Protein AF-A0A933V684-F1 (afdb_monomer)

Foldseek 3Di:
DVCQAPDDDPPDHHPVNVVVVLVCQQPPCPHPVVVVVVVVVVVVVVVVVVVVVVVVVVVVVVVVVVVVVVVVVVVVVVVVVVVVVVVVVVVVVVVD

Structure (mmCIF, N/CA/C/O backbone):
data_AF-A0A933V684-F1
#
_entry.id   AF-A0A933V684-F1
#
loop_
_atom_site.group_PDB
_atom_site.id
_atom_site.type_symbol
_atom_site.label_atom_id
_atom_site.label_alt_id
_atom_site.label_comp_id
_atom_site.label_asym_id
_atom_site.label_entity_id
_atom_site.label_seq_id
_atom_site.pdbx_PDB_ins_code
_atom_site.Cartn_x
_atom_site.Cartn_y
_atom_site.Cartn_z
_atom_site.occupancy
_atom_site.B_iso_or_equiv
_atom_site.auth_seq_id
_atom_site.auth_comp_id
_atom_site.auth_asym_id
_atom_site.auth_atom_id
_atom_site.pdbx_PDB_model_num
ATOM 1 N N . MET A 1 1 ? 41.426 15.524 -44.900 1.00 56.00 1 MET A N 1
ATOM 2 C CA . MET A 1 1 ? 40.676 16.015 -43.719 1.00 56.00 1 MET A CA 1
ATOM 3 C C . MET A 1 1 ? 39.208 15.583 -43.712 1.00 56.00 1 MET A C 1
ATOM 5 O O . MET A 1 1 ? 38.765 15.135 -42.666 1.00 56.00 1 MET A O 1
ATOM 9 N N . ALA A 1 2 ? 38.469 15.625 -44.832 1.00 60.09 2 ALA A N 1
ATOM 10 C CA . ALA A 1 2 ? 37.070 15.153 -44.885 1.00 60.09 2 ALA A CA 1
ATOM 11 C C . ALA A 1 2 ? 36.891 13.676 -44.464 1.00 60.09 2 ALA A C 1
ATOM 13 O O . ALA A 1 2 ? 35.955 13.329 -43.753 1.00 60.09 2 ALA A O 1
ATOM 14 N N . THR A 1 3 ? 37.859 12.820 -44.798 1.00 60.56 3 THR A N 1
ATOM 15 C CA . THR A 1 3 ? 37.856 11.389 -44.463 1.00 60.56 3 THR A CA 1
ATOM 16 C C . THR A 1 3 ? 37.892 11.091 -42.961 1.00 60.56 3 THR A C 1
ATOM 18 O O . THR A 1 3 ? 37.392 10.0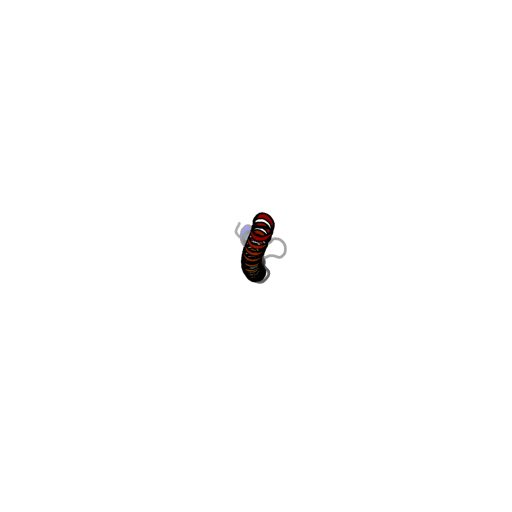54 -42.547 1.00 60.56 3 THR A O 1
ATOM 21 N N . PHE A 1 4 ? 38.419 11.984 -42.116 1.00 68.31 4 PHE A N 1
ATOM 22 C CA . PHE A 1 4 ? 38.444 11.772 -40.661 1.00 68.31 4 PHE A CA 1
ATOM 23 C C . PHE A 1 4 ? 37.048 11.909 -40.030 1.00 68.31 4 PHE A C 1
ATOM 25 O O . PHE A 1 4 ? 36.710 11.207 -39.076 1.00 68.31 4 PHE A O 1
ATOM 32 N N . PHE A 1 5 ? 36.219 12.794 -40.589 1.00 71.75 5 PHE A N 1
ATOM 33 C CA . PHE A 1 5 ? 34.889 13.076 -40.062 1.00 71.75 5 PHE A CA 1
ATOM 34 C C . PHE A 1 5 ? 33.809 12.185 -40.685 1.00 71.75 5 PHE A C 1
ATOM 36 O O . PHE A 1 5 ? 32.931 11.748 -39.945 1.00 71.75 5 PHE A O 1
ATOM 43 N N . SER A 1 6 ? 33.888 11.860 -41.984 1.00 70.56 6 SER A N 1
ATOM 44 C CA . SER A 1 6 ? 32.777 11.232 -42.724 1.00 70.56 6 SER A CA 1
ATOM 45 C C . SER A 1 6 ? 33.069 9.888 -43.410 1.00 70.56 6 SER A C 1
ATOM 47 O O . SER A 1 6 ? 32.210 9.416 -44.148 1.00 70.56 6 SER A O 1
ATOM 49 N N . SER A 1 7 ? 34.242 9.263 -43.235 1.00 59.69 7 SER A N 1
ATOM 50 C CA . SER A 1 7 ? 34.523 8.004 -43.953 1.00 59.69 7 SER A CA 1
ATOM 51 C C . SER A 1 7 ? 33.704 6.808 -43.437 1.00 59.69 7 SER A C 1
ATOM 53 O O . SER A 1 7 ? 33.641 6.546 -42.232 1.00 59.69 7 SER A O 1
ATOM 55 N N . ASP A 1 8 ? 33.110 6.089 -44.397 1.00 62.44 8 ASP A N 1
ATOM 56 C CA . ASP A 1 8 ? 32.374 4.823 -44.276 1.00 62.44 8 ASP A CA 1
ATOM 57 C C . ASP A 1 8 ? 33.114 3.726 -45.068 1.00 62.44 8 ASP A C 1
ATOM 59 O O . ASP A 1 8 ? 32.616 3.161 -46.036 1.00 62.44 8 ASP A O 1
ATOM 63 N N . THR A 1 9 ? 34.389 3.491 -44.744 1.00 54.22 9 THR A N 1
ATOM 64 C CA . THR A 1 9 ? 35.131 2.329 -45.253 1.00 54.22 9 THR A CA 1
ATOM 65 C C . THR A 1 9 ? 35.436 1.396 -44.091 1.00 54.22 9 THR A C 1
ATOM 67 O O . THR A 1 9 ? 35.779 1.835 -42.993 1.00 54.22 9 THR A O 1
ATOM 70 N N . THR A 1 10 ? 35.311 0.090 -44.332 1.00 57.03 10 THR A N 1
ATOM 71 C CA . THR A 1 10 ? 35.338 -1.009 -43.347 1.00 57.03 10 THR A CA 1
ATOM 72 C C . THR A 1 10 ? 36.554 -1.006 -42.398 1.00 57.03 10 THR A C 1
ATOM 74 O O . THR A 1 10 ? 36.518 -1.668 -41.366 1.00 57.03 10 THR A O 1
ATOM 77 N N . ALA A 1 11 ? 37.610 -0.240 -42.701 1.00 59.56 11 ALA A N 1
ATOM 78 C CA . ALA A 1 11 ? 38.825 -0.123 -41.894 1.00 59.56 11 ALA A CA 1
ATOM 79 C C . ALA A 1 11 ? 38.821 1.034 -40.865 1.00 59.56 11 ALA A C 1
ATOM 81 O O . ALA A 1 11 ? 39.457 0.894 -39.822 1.00 59.56 11 ALA A O 1
ATOM 82 N N . THR A 1 12 ? 38.096 2.146 -41.088 1.00 61.97 12 THR A N 1
ATOM 83 C CA . THR A 1 12 ? 38.094 3.295 -40.154 1.00 61.97 12 THR A CA 1
ATOM 84 C C . THR A 1 12 ? 36.771 4.066 -40.210 1.00 61.97 12 THR A C 1
ATOM 86 O O . THR A 1 12 ? 36.581 4.907 -41.079 1.00 61.97 12 THR A O 1
ATOM 89 N N . LYS A 1 13 ? 35.860 3.846 -39.249 1.00 71.94 13 LYS A N 1
ATOM 90 C CA . LYS A 1 13 ? 34.655 4.688 -39.102 1.00 71.94 13 LYS A CA 1
ATOM 91 C C . LYS A 1 13 ? 35.043 6.087 -38.618 1.00 71.94 13 LYS A C 1
ATOM 93 O O . LYS A 1 13 ? 35.595 6.198 -37.513 1.00 71.94 13 LYS A O 1
ATOM 98 N N . GLY A 1 14 ? 34.733 7.117 -39.411 1.00 78.69 14 GLY A N 1
ATOM 99 C CA . GLY A 1 14 ? 34.923 8.525 -39.046 1.00 78.69 14 GLY A CA 1
ATOM 100 C C . GLY A 1 14 ? 34.168 8.926 -37.769 1.00 78.69 14 GLY A C 1
ATOM 101 O O . GLY A 1 14 ? 33.224 8.252 -37.347 1.00 78.69 14 GLY A O 1
ATOM 102 N N . VAL A 1 15 ? 34.580 10.022 -37.122 1.00 81.94 15 VAL A N 1
ATOM 103 C CA . VAL A 1 15 ? 34.032 10.441 -35.811 1.00 81.94 15 VAL A CA 1
ATOM 104 C C . VAL A 1 15 ? 32.517 10.692 -35.861 1.00 81.94 15 VAL A C 1
ATOM 106 O O . VAL A 1 15 ? 31.808 10.288 -34.938 1.00 81.94 15 VAL A O 1
ATOM 109 N N . ALA A 1 16 ? 31.997 11.270 -36.950 1.00 81.81 16 ALA A N 1
ATOM 110 C CA . ALA A 1 16 ? 30.564 11.544 -37.082 1.00 81.81 16 ALA A CA 1
ATOM 111 C C . ALA A 1 16 ? 29.727 10.255 -37.172 1.00 81.81 16 ALA A C 1
ATOM 113 O O . ALA A 1 16 ? 28.664 10.167 -36.562 1.00 81.81 16 ALA A O 1
ATOM 114 N N . VAL A 1 17 ? 30.238 9.222 -37.853 1.00 83.62 17 VAL A N 1
ATOM 115 C CA . VAL A 1 17 ? 29.576 7.910 -37.976 1.00 83.62 17 VAL A CA 1
ATOM 116 C C . VAL A 1 17 ? 29.490 7.212 -36.616 1.00 83.62 17 VAL A C 1
ATOM 118 O O . VAL A 1 17 ? 28.469 6.616 -36.274 1.00 83.62 17 VAL A O 1
ATOM 121 N N . ARG A 1 18 ? 30.545 7.315 -35.796 1.00 82.88 18 ARG A N 1
ATOM 122 C CA . ARG A 1 18 ? 30.538 6.770 -34.427 1.00 82.88 18 ARG A CA 1
ATOM 123 C C . ARG A 1 18 ? 29.531 7.496 -33.538 1.00 82.88 18 ARG A C 1
ATOM 125 O O . ARG A 1 18 ? 28.812 6.839 -32.793 1.00 82.88 18 ARG A O 1
ATOM 132 N N . MET A 1 19 ? 29.455 8.825 -33.639 1.00 83.69 19 MET A N 1
ATOM 133 C CA . MET A 1 19 ? 28.463 9.614 -32.904 1.00 83.69 19 MET A CA 1
ATOM 134 C C . MET A 1 19 ? 27.031 9.266 -33.321 1.00 83.69 19 MET A C 1
ATOM 136 O O . MET A 1 19 ? 26.206 9.056 -32.437 1.00 83.69 19 MET A O 1
ATOM 140 N N . SER A 1 20 ? 26.743 9.134 -34.624 1.00 84.38 20 SER A N 1
ATOM 141 C CA . SER A 1 20 ? 25.411 8.703 -35.081 1.00 84.38 20 SER A CA 1
ATOM 142 C C . SER A 1 20 ? 25.076 7.318 -34.534 1.00 84.38 20 SER A C 1
ATOM 144 O O . SER A 1 20 ? 24.027 7.157 -33.935 1.00 84.38 20 SER A O 1
ATOM 146 N N . THR A 1 21 ? 26.006 6.360 -34.603 1.00 85.94 21 THR A N 1
ATOM 147 C CA . THR A 1 21 ? 25.772 4.993 -34.104 1.00 85.94 21 THR A CA 1
ATOM 148 C C . THR A 1 21 ? 25.416 4.979 -32.612 1.00 85.94 21 THR A C 1
ATOM 150 O O . THR A 1 21 ? 24.532 4.236 -32.185 1.00 85.94 21 THR A O 1
ATOM 153 N N . VAL A 1 22 ? 26.088 5.802 -31.798 1.00 86.12 22 VAL A N 1
ATOM 154 C CA . VAL A 1 22 ? 25.773 5.924 -30.366 1.00 86.12 22 VAL A CA 1
ATOM 155 C C . VAL A 1 22 ? 24.392 6.546 -30.170 1.00 86.12 22 VAL A C 1
ATOM 157 O O . VAL A 1 22 ? 23.593 5.991 -29.419 1.00 86.12 22 VAL A O 1
ATOM 160 N N . LEU A 1 23 ? 24.088 7.646 -30.861 1.00 86.25 23 LEU A N 1
ATOM 161 C CA . LEU A 1 23 ? 22.779 8.300 -30.783 1.00 86.25 23 LEU A CA 1
ATOM 162 C C . LEU A 1 23 ? 21.650 7.359 -31.226 1.00 86.25 23 LEU A C 1
ATOM 164 O O . LEU A 1 23 ? 20.660 7.230 -30.510 1.00 86.25 23 LEU A O 1
ATOM 168 N N . ASP A 1 24 ? 21.845 6.625 -32.318 1.00 87.44 24 ASP A N 1
ATOM 169 C CA . ASP A 1 24 ? 20.912 5.620 -32.826 1.00 87.44 24 ASP A CA 1
ATOM 170 C C . ASP A 1 24 ? 20.703 4.500 -31.799 1.00 87.44 24 ASP A C 1
ATOM 172 O O . ASP A 1 24 ? 19.572 4.104 -31.538 1.00 87.44 24 ASP A O 1
ATOM 176 N N . SER A 1 25 ? 21.766 4.038 -31.128 1.00 86.25 25 SER A N 1
ATOM 177 C CA . SER A 1 25 ? 21.650 3.026 -30.066 1.00 86.25 25 SER A CA 1
ATOM 178 C C . SER A 1 25 ? 20.919 3.534 -28.816 1.00 86.25 25 SER A C 1
ATOM 180 O O . SER A 1 25 ? 20.233 2.766 -28.143 1.00 86.25 25 SER A O 1
ATOM 182 N N . MET A 1 26 ? 21.038 4.826 -28.496 1.00 87.25 26 MET A N 1
ATOM 183 C CA . MET A 1 26 ? 20.357 5.441 -27.353 1.00 87.25 26 MET A CA 1
ATOM 184 C C . MET A 1 26 ? 18.873 5.694 -27.640 1.00 87.25 26 MET A C 1
ATOM 186 O O . MET A 1 26 ? 18.057 5.557 -26.724 1.00 87.25 26 MET A O 1
ATOM 190 N N . LEU A 1 27 ? 18.552 6.049 -28.888 1.00 87.75 27 LEU A N 1
ATOM 191 C CA . LEU A 1 27 ? 17.204 6.326 -29.396 1.00 87.75 27 LEU A CA 1
ATOM 192 C C . LEU A 1 27 ? 16.471 5.073 -29.891 1.00 87.75 27 LEU A C 1
ATOM 194 O O . LEU A 1 27 ? 15.263 5.127 -30.120 1.00 87.75 27 LEU A O 1
ATOM 198 N N . 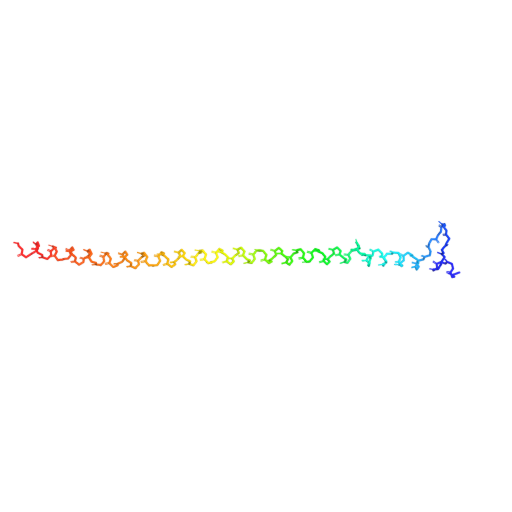ALA A 1 28 ? 17.179 3.953 -30.050 1.00 88.56 28 ALA A N 1
ATOM 199 C CA . ALA A 1 28 ? 16.585 2.678 -30.413 1.00 88.56 28 ALA A CA 1
ATOM 200 C C . ALA A 1 28 ? 15.455 2.297 -29.446 1.00 88.56 28 ALA A C 1
ATOM 202 O O . ALA A 1 28 ? 15.469 2.643 -28.264 1.00 88.56 28 ALA A O 1
ATOM 203 N N . THR A 1 29 ? 14.506 1.495 -29.928 1.00 78.12 29 THR A N 1
ATOM 204 C CA . THR A 1 29 ? 13.361 1.011 -29.138 1.00 78.12 29 THR A CA 1
ATOM 205 C C . THR A 1 29 ? 13.778 0.259 -27.869 1.00 78.12 29 THR A C 1
ATOM 207 O O . THR A 1 29 ? 13.059 0.293 -26.883 1.00 78.12 29 THR A O 1
ATOM 210 N N . ASN A 1 30 ? 14.963 -0.361 -27.867 1.00 80.88 30 ASN A N 1
ATOM 211 C CA . ASN A 1 30 ? 15.567 -1.017 -26.698 1.00 80.88 30 ASN A CA 1
ATOM 212 C C . ASN A 1 30 ? 16.783 -0.248 -26.151 1.00 80.88 30 ASN A C 1
ATOM 214 O O . ASN A 1 30 ? 17.604 -0.797 -25.416 1.00 80.88 30 ASN A O 1
ATOM 218 N N . GLY A 1 31 ? 16.939 1.007 -26.562 1.00 87.69 31 GLY A N 1
ATOM 219 C CA . GLY A 1 31 ? 18.031 1.877 -26.167 1.00 87.69 31 GLY A CA 1
ATOM 220 C C . GLY A 1 31 ? 17.912 2.351 -24.723 1.00 87.69 31 GLY A C 1
ATOM 221 O O . GLY A 1 3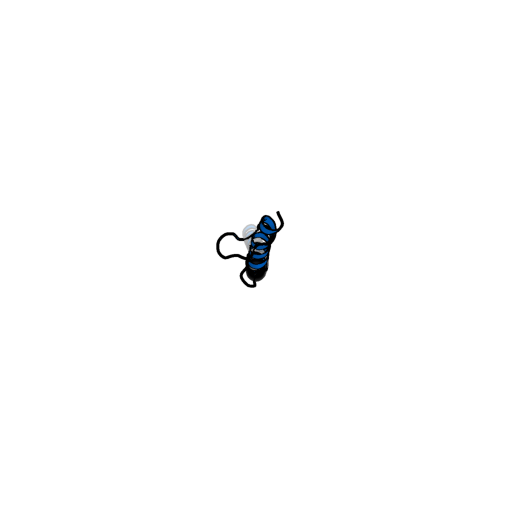1 ? 16.931 2.104 -24.014 1.00 87.69 31 GLY A O 1
ATOM 222 N N . LEU A 1 32 ? 18.928 3.091 -24.280 1.00 89.44 32 LEU A N 1
ATOM 223 C CA . LEU A 1 32 ? 19.011 3.601 -22.910 1.00 89.44 32 LEU A CA 1
ATOM 224 C C . LEU A 1 32 ? 17.780 4.432 -22.511 1.00 89.44 32 LEU A C 1
ATOM 226 O O . LEU A 1 32 ? 17.328 4.350 -21.368 1.00 89.44 32 LEU A O 1
ATOM 230 N N . LEU A 1 33 ? 17.238 5.234 -23.432 1.00 89.12 33 LEU A N 1
ATOM 231 C CA . LEU A 1 33 ? 16.102 6.106 -23.137 1.00 89.12 33 LEU A CA 1
ATOM 232 C C . LEU A 1 33 ? 14.800 5.317 -22.943 1.00 89.12 33 LEU A C 1
ATOM 234 O O . LEU A 1 33 ? 14.044 5.598 -22.007 1.00 89.12 33 LEU A O 1
ATOM 238 N N . ALA A 1 34 ? 14.571 4.300 -23.773 1.00 91.19 34 ALA A N 1
ATOM 239 C CA . ALA A 1 34 ? 13.435 3.396 -23.628 1.00 91.19 34 ALA A CA 1
ATOM 240 C C . ALA A 1 34 ? 13.520 2.618 -22.308 1.00 91.19 34 ALA A C 1
ATOM 242 O O . ALA A 1 34 ? 12.576 2.632 -21.523 1.00 91.19 34 ALA A O 1
ATOM 243 N N . SER A 1 35 ? 14.695 2.065 -21.984 1.00 91.56 35 SER A N 1
ATOM 244 C CA . SER A 1 35 ? 14.920 1.345 -20.722 1.00 91.56 35 SER A CA 1
ATOM 245 C C . SER A 1 35 ? 14.658 2.215 -19.484 1.00 91.56 35 SER A C 1
ATOM 247 O O . SER A 1 35 ? 14.027 1.767 -18.523 1.00 91.56 35 SER A O 1
ATOM 249 N N . ARG A 1 36 ? 15.087 3.485 -19.510 1.00 92.25 36 ARG A N 1
ATOM 250 C CA . ARG A 1 36 ? 14.793 4.446 -18.433 1.00 92.25 36 ARG A CA 1
ATOM 251 C C . ARG A 1 36 ? 13.300 4.739 -18.324 1.00 92.25 36 ARG A C 1
ATOM 253 O O . ARG A 1 36 ? 12.774 4.744 -17.214 1.00 92.25 36 ARG A O 1
ATOM 260 N N . THR A 1 37 ? 12.627 4.950 -19.452 1.00 92.88 37 THR A N 1
ATOM 261 C CA . THR A 1 37 ? 11.173 5.173 -19.499 1.00 92.88 37 THR A CA 1
ATOM 262 C C . THR A 1 37 ? 10.412 3.978 -18.925 1.00 92.88 37 THR A C 1
ATOM 264 O O . THR A 1 37 ? 9.553 4.149 -18.062 1.00 92.88 37 THR A O 1
ATOM 267 N N . ASP A 1 38 ? 10.785 2.759 -19.311 1.00 95.06 38 ASP A N 1
ATOM 268 C CA . ASP A 1 38 ? 10.188 1.527 -18.791 1.00 95.06 38 ASP A CA 1
ATOM 269 C C . ASP A 1 38 ? 10.431 1.353 -17.290 1.00 95.06 38 ASP A C 1
ATOM 271 O O . ASP A 1 38 ? 9.515 0.990 -16.549 1.00 95.06 38 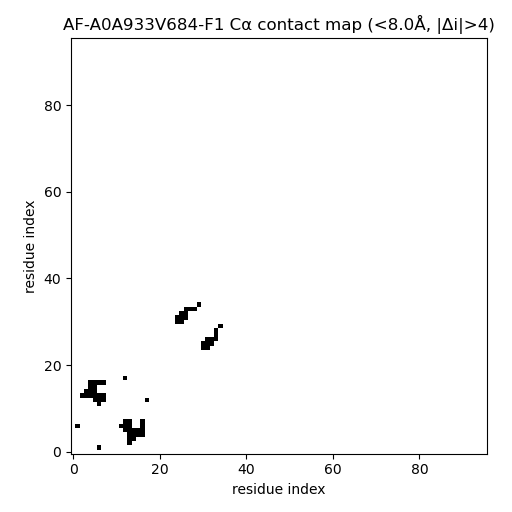ASP A O 1
ATOM 275 N N . GLY A 1 39 ? 11.646 1.641 -16.817 1.00 95.06 39 GLY A N 1
ATOM 276 C CA . GLY A 1 39 ? 11.984 1.615 -15.394 1.00 95.06 39 GLY A CA 1
ATOM 277 C C . GLY A 1 39 ? 11.154 2.606 -14.572 1.00 95.06 39 GLY A C 1
ATOM 278 O O . GLY A 1 39 ? 10.643 2.253 -13.504 1.00 95.06 39 GLY A O 1
ATOM 279 N N . ILE A 1 40 ? 10.954 3.822 -15.087 1.00 96.31 40 ILE A N 1
ATOM 280 C CA . ILE A 1 40 ? 10.088 4.831 -14.463 1.00 96.31 40 ILE A CA 1
ATOM 281 C C . ILE A 1 40 ? 8.630 4.355 -14.458 1.00 96.31 40 ILE A C 1
ATOM 283 O O . ILE A 1 40 ? 7.993 4.387 -13.407 1.00 96.31 40 ILE A O 1
ATOM 287 N N . ASN A 1 41 ? 8.114 3.837 -15.575 1.00 96.38 41 ASN A N 1
ATOM 288 C CA . ASN A 1 41 ? 6.746 3.315 -15.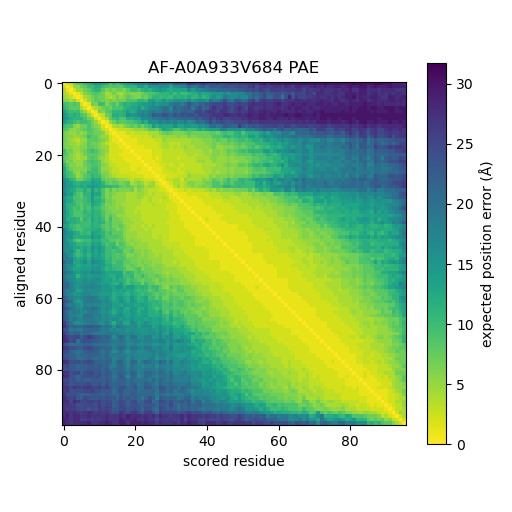657 1.00 96.38 41 ASN A CA 1
ATOM 289 C C . ASN A 1 41 ? 6.503 2.148 -14.686 1.00 96.38 41 ASN A C 1
ATOM 291 O O . ASN A 1 41 ? 5.457 2.087 -14.034 1.00 96.38 41 ASN A O 1
ATOM 295 N N . ARG A 1 42 ? 7.479 1.243 -14.534 1.00 97.62 42 ARG A N 1
ATOM 296 C CA . ARG A 1 42 ? 7.437 0.175 -13.520 1.00 97.62 42 ARG A CA 1
ATOM 297 C C . ARG A 1 42 ? 7.399 0.752 -12.110 1.00 97.62 42 ARG A C 1
ATOM 299 O O . ARG A 1 42 ? 6.539 0.361 -11.329 1.00 97.62 42 ARG A O 1
ATOM 306 N N . SER A 1 43 ? 8.256 1.729 -11.824 1.00 96.94 43 SER A N 1
ATOM 307 C CA . SER A 1 43 ? 8.294 2.393 -10.515 1.00 96.94 43 SER A CA 1
ATOM 308 C C . SER A 1 43 ? 6.962 3.077 -10.190 1.00 96.94 43 SER A C 1
ATOM 310 O O . SER A 1 43 ? 6.448 2.924 -9.085 1.00 96.94 43 SER A O 1
ATOM 312 N N . ILE A 1 44 ? 6.350 3.766 -11.160 1.00 97.00 44 ILE A N 1
ATOM 313 C CA . ILE A 1 44 ? 5.017 4.375 -11.016 1.00 97.00 44 ILE A CA 1
ATOM 314 C C . ILE A 1 44 ? 3.970 3.304 -10.690 1.00 97.00 44 ILE A C 1
ATOM 316 O O . ILE A 1 44 ? 3.175 3.480 -9.765 1.00 97.00 44 ILE A O 1
ATOM 320 N N . LYS A 1 45 ? 3.981 2.179 -11.413 1.00 97.81 45 LYS A N 1
ATOM 321 C CA . LYS A 1 45 ? 3.048 1.068 -11.182 1.00 97.81 45 LYS A CA 1
ATOM 322 C C . LYS A 1 45 ? 3.221 0.451 -9.793 1.00 97.81 45 LYS A C 1
ATOM 324 O O . LYS A 1 45 ? 2.227 0.165 -9.127 1.00 97.81 45 LYS A O 1
ATOM 329 N N . ASP A 1 46 ? 4.457 0.265 -9.348 1.00 97.88 46 ASP A N 1
ATOM 330 C CA . ASP A 1 46 ? 4.752 -0.309 -8.035 1.00 97.88 46 ASP A CA 1
ATOM 331 C C . ASP A 1 46 ? 4.355 0.639 -6.900 1.00 97.88 46 ASP A C 1
ATOM 333 O O . ASP A 1 46 ? 3.729 0.202 -5.933 1.00 97.88 46 ASP A O 1
ATOM 337 N N . VAL A 1 47 ? 4.605 1.944 -7.046 1.00 97.62 47 VAL A N 1
ATOM 338 C CA . VAL A 1 47 ? 4.098 2.963 -6.112 1.00 97.62 47 VAL A CA 1
ATOM 339 C C . VAL A 1 47 ? 2.567 2.965 -6.087 1.00 97.62 47 VAL A C 1
ATOM 341 O O . VAL A 1 47 ? 1.979 3.041 -5.008 1.00 97.62 47 VAL A O 1
ATOM 344 N N . GLY A 1 48 ? 1.905 2.821 -7.239 1.00 97.50 48 GLY A N 1
ATOM 345 C CA . GLY A 1 48 ? 0.448 2.673 -7.321 1.00 97.50 48 GLY A CA 1
ATOM 346 C C . GLY A 1 48 ? -0.066 1.505 -6.474 1.00 97.50 48 GLY A C 1
ATOM 347 O O . GLY A 1 48 ? -0.905 1.701 -5.595 1.00 97.50 48 GLY A O 1
ATOM 348 N N . LYS A 1 49 ? 0.523 0.316 -6.640 1.00 98.00 49 LYS A N 1
ATOM 349 C CA . LYS A 1 49 ? 0.182 -0.872 -5.837 1.00 98.00 49 LYS A CA 1
ATOM 350 C C . LYS A 1 49 ? 0.431 -0.673 -4.341 1.00 98.00 49 LYS A C 1
ATOM 352 O O . LYS A 1 49 ? -0.377 -1.097 -3.518 1.00 98.00 49 LYS A O 1
ATOM 357 N N . GLN A 1 50 ? 1.540 -0.031 -3.966 1.00 96.56 50 GLN A N 1
ATOM 358 C CA . GLN A 1 50 ? 1.835 0.265 -2.560 1.00 96.56 50 GLN A CA 1
ATOM 359 C C . GLN A 1 50 ? 0.789 1.205 -1.951 1.00 96.56 50 GLN A C 1
ATOM 361 O O . GLN A 1 50 ? 0.371 0.999 -0.810 1.00 96.56 50 GLN A O 1
ATOM 366 N N . ARG A 1 51 ? 0.322 2.203 -2.714 1.00 96.94 51 ARG A N 1
ATOM 367 C CA . ARG A 1 51 ? -0.749 3.113 -2.282 1.00 96.94 51 ARG A CA 1
ATOM 368 C C . ARG A 1 51 ? -2.075 2.384 -2.092 1.00 96.94 51 ARG A C 1
ATOM 370 O O . ARG A 1 51 ? -2.741 2.625 -1.090 1.00 96.94 51 ARG A O 1
ATOM 377 N N . GLU A 1 52 ? -2.438 1.480 -2.998 1.00 97.69 52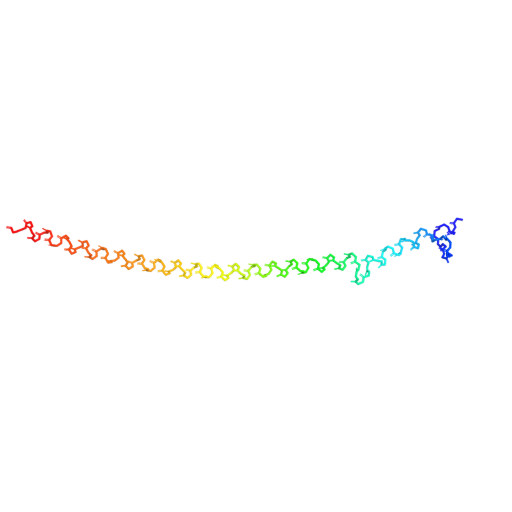 GLU A N 1
ATOM 378 C CA . GLU A 1 52 ? -3.644 0.651 -2.862 1.00 97.69 52 GLU A CA 1
ATOM 379 C C . GLU A 1 52 ? -3.578 -0.244 -1.618 1.00 97.69 52 GLU A C 1
ATOM 381 O O . GLU A 1 52 ? -4.501 -0.248 -0.801 1.00 97.69 52 GLU A O 1
ATOM 386 N N . ALA A 1 53 ? -2.456 -0.942 -1.418 1.00 97.62 53 ALA A N 1
ATOM 387 C CA . ALA A 1 53 ? -2.244 -1.787 -0.244 1.00 97.62 53 ALA A CA 1
ATOM 388 C C . ALA A 1 53 ? -2.299 -0.983 1.067 1.00 97.62 53 ALA A C 1
ATOM 390 O O . ALA A 1 53 ? -2.891 -1.430 2.054 1.00 97.62 53 ALA A O 1
ATOM 391 N N . LEU A 1 54 ? -1.719 0.222 1.078 1.00 97.31 54 LEU A N 1
ATOM 392 C CA . LEU A 1 54 ? -1.813 1.138 2.212 1.00 97.31 54 LEU A CA 1
ATOM 393 C C . LEU A 1 54 ? -3.260 1.577 2.456 1.00 97.31 54 LEU A C 1
ATOM 395 O O . LEU A 1 54 ? -3.702 1.559 3.602 1.00 97.31 54 LEU A O 1
ATOM 399 N N . GLY A 1 55 ? -4.005 1.917 1.402 1.00 97.31 55 GLY A N 1
ATOM 400 C CA . GLY A 1 55 ? -5.422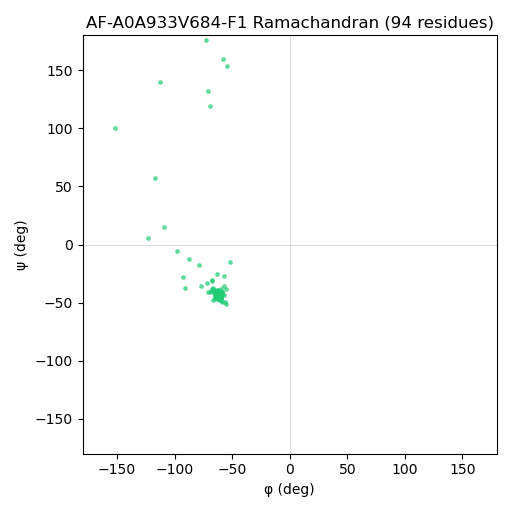 2.271 1.491 1.00 97.31 55 GLY A CA 1
ATOM 401 C C . GLY A 1 55 ? -6.248 1.168 2.152 1.00 97.31 55 GLY A C 1
ATOM 402 O O . GLY A 1 55 ? -6.930 1.421 3.144 1.00 97.31 55 GLY A O 1
ATOM 403 N N . LEU A 1 56 ? -6.096 -0.078 1.692 1.00 97.94 56 LEU A N 1
ATOM 404 C CA . LEU A 1 56 ? -6.762 -1.242 2.292 1.00 97.94 56 LEU A CA 1
ATOM 405 C C . LEU A 1 56 ? -6.399 -1.418 3.773 1.00 97.94 56 LEU A C 1
ATOM 407 O O . LEU A 1 56 ? -7.268 -1.677 4.611 1.00 97.94 56 LEU A O 1
ATOM 411 N N . ARG A 1 57 ? -5.117 -1.246 4.116 1.00 96.75 57 ARG A N 1
ATOM 412 C CA . ARG A 1 57 ? -4.645 -1.338 5.502 1.00 96.75 57 ARG A CA 1
ATOM 413 C C . ARG A 1 57 ? -5.240 -0.236 6.379 1.00 96.75 57 ARG A C 1
ATOM 415 O O . ARG A 1 57 ? -5.634 -0.527 7.507 1.00 96.75 57 ARG A O 1
ATOM 422 N N . LEU A 1 58 ? -5.325 0.996 5.882 1.00 97.31 58 LEU A N 1
ATOM 423 C CA . LEU A 1 58 ? -5.932 2.117 6.602 1.00 97.31 58 LEU A CA 1
ATOM 424 C C . LEU A 1 58 ? -7.419 1.867 6.862 1.00 97.31 58 LEU A C 1
ATOM 426 O O . LEU A 1 58 ? -7.848 2.000 8.005 1.00 97.31 58 LEU A O 1
ATOM 430 N N . THR A 1 59 ? -8.178 1.405 5.865 1.00 97.50 59 THR A N 1
ATOM 431 C CA . THR A 1 59 ? -9.597 1.050 6.042 1.00 97.50 59 THR A CA 1
ATOM 432 C C . THR A 1 59 ? -9.787 -0.059 7.081 1.00 97.50 59 THR A C 1
ATOM 434 O O . THR A 1 59 ? -10.678 0.019 7.929 1.00 97.50 59 THR A O 1
ATOM 437 N N . ALA A 1 60 ? -8.932 -1.085 7.068 1.00 97.69 60 ALA A N 1
ATOM 438 C CA . ALA A 1 60 ? -8.983 -2.155 8.063 1.00 97.69 60 ALA A CA 1
ATOM 439 C C . ALA A 1 60 ? -8.671 -1.643 9.482 1.00 97.69 60 ALA A C 1
ATOM 441 O O . ALA A 1 60 ? -9.354 -2.014 10.441 1.00 97.69 60 ALA A O 1
ATOM 442 N N . ILE A 1 61 ? -7.664 -0.774 9.618 1.00 97.81 61 ILE A N 1
ATOM 443 C CA . ILE A 1 61 ? -7.301 -0.145 10.894 1.00 97.81 61 ILE A CA 1
ATOM 444 C C . ILE A 1 61 ? -8.438 0.743 11.401 1.00 97.81 61 ILE A C 1
ATOM 446 O O . ILE A 1 61 ? -8.797 0.643 12.573 1.00 97.81 61 ILE A O 1
ATOM 450 N N . GLU A 1 62 ? -9.038 1.559 10.536 1.00 96.75 62 GLU A N 1
ATOM 451 C CA . GLU A 1 62 ? -10.172 2.413 10.887 1.00 96.75 62 GLU A CA 1
ATOM 452 C C . GLU A 1 62 ? -11.346 1.577 11.405 1.00 96.75 62 GLU A C 1
ATOM 454 O O . GLU A 1 62 ? -11.856 1.836 12.496 1.00 96.75 62 GLU A O 1
ATOM 459 N N . LYS A 1 63 ? -11.734 0.522 10.676 1.00 97.62 63 LYS A N 1
ATOM 460 C CA . LYS A 1 63 ? -12.803 -0.392 11.102 1.00 97.62 63 LYS A CA 1
ATOM 461 C C . LYS A 1 63 ? -12.501 -1.010 12.467 1.00 97.62 63 LYS A C 1
ATOM 463 O O . LYS A 1 63 ? -13.385 -1.074 13.322 1.00 97.62 63 LYS A O 1
ATOM 468 N N . ARG A 1 64 ? -11.255 -1.439 12.687 1.00 97.62 64 ARG A N 1
ATOM 469 C CA . ARG A 1 64 ? -10.816 -2.010 13.965 1.00 97.62 64 ARG A CA 1
ATOM 470 C C . ARG A 1 64 ? -10.913 -0.991 15.100 1.00 97.62 64 ARG A C 1
ATOM 472 O O . ARG A 1 64 ? -11.437 -1.333 16.154 1.00 97.62 64 ARG A O 1
ATOM 479 N N . TYR A 1 65 ? -10.445 0.239 14.898 1.00 97.12 65 TYR A N 1
ATOM 480 C CA . TYR A 1 65 ? -10.519 1.277 15.928 1.00 97.12 65 TYR A CA 1
ATOM 481 C C . TYR A 1 65 ? -11.950 1.716 16.222 1.00 97.12 65 TYR A C 1
ATOM 483 O O . TYR A 1 65 ? -12.287 1.878 17.390 1.00 97.12 65 TYR A O 1
ATOM 491 N N . ARG A 1 66 ? -12.819 1.820 15.211 1.00 97.12 66 ARG A N 1
ATOM 492 C CA . ARG A 1 66 ? -14.252 2.078 15.428 1.00 97.12 66 ARG A CA 1
ATOM 493 C C . ARG A 1 66 ? -14.895 0.984 16.282 1.00 97.12 66 ARG A C 1
ATOM 495 O O . ARG A 1 66 ? -15.570 1.299 17.253 1.00 97.12 66 ARG A O 1
ATOM 502 N N . ALA A 1 67 ? -14.628 -0.287 15.975 1.00 97.38 67 ALA A N 1
ATOM 503 C CA . ALA A 1 67 ? -15.140 -1.408 16.764 1.00 97.38 67 ALA A CA 1
ATOM 504 C C . ALA A 1 67 ? -14.613 -1.398 18.210 1.00 97.38 67 ALA A C 1
ATOM 506 O O . ALA A 1 67 ? -15.384 -1.604 19.144 1.00 97.38 67 ALA A O 1
ATOM 507 N N . GLN A 1 68 ? -13.319 -1.120 18.403 1.00 96.19 68 GLN A N 1
ATOM 508 C CA . GLN A 1 68 ? -12.730 -0.984 19.739 1.00 96.19 68 GLN A CA 1
ATOM 509 C C . GLN A 1 68 ? -13.355 0.176 20.516 1.00 96.19 68 GLN A C 1
ATOM 511 O O . GLN A 1 68 ? -13.666 0.007 21.687 1.00 96.19 68 GLN A O 1
ATOM 516 N N . PHE A 1 69 ? -13.588 1.320 19.873 1.00 96.81 69 PHE A N 1
ATOM 517 C CA . PHE A 1 69 ? -14.223 2.470 20.510 1.00 96.81 69 PHE A CA 1
ATOM 518 C C . PHE A 1 69 ? -15.648 2.146 20.977 1.00 96.81 69 PHE A C 1
ATOM 520 O O . PHE A 1 69 ? -15.978 2.388 22.132 1.00 96.81 69 PHE A O 1
ATOM 527 N N . THR A 1 70 ? -16.467 1.518 20.128 1.00 96.44 70 THR A N 1
ATOM 528 C CA . THR A 1 70 ? -17.821 1.083 20.513 1.00 96.44 70 THR A CA 1
ATOM 529 C C . THR A 1 70 ? -17.798 0.049 21.642 1.00 96.44 70 THR A C 1
ATOM 531 O O . THR A 1 70 ? -18.616 0.115 22.557 1.00 96.44 70 THR A O 1
ATOM 534 N N . ALA A 1 71 ? -16.852 -0.894 21.617 1.00 96.31 71 ALA A N 1
ATOM 535 C CA . ALA A 1 71 ? -16.700 -1.872 22.692 1.00 96.31 71 ALA A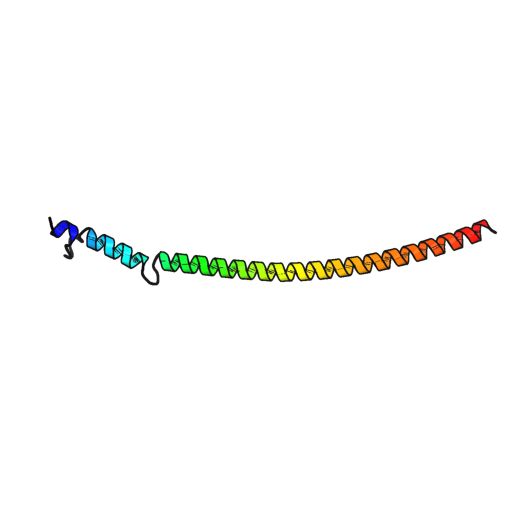 CA 1
ATOM 536 C C . ALA A 1 71 ? -16.285 -1.212 24.018 1.00 96.31 71 ALA A C 1
ATOM 538 O O . ALA A 1 71 ? -16.806 -1.577 25.070 1.00 96.31 71 ALA A O 1
ATOM 539 N N . LEU A 1 72 ? -15.380 -0.229 23.968 1.00 96.88 72 LEU A N 1
ATOM 540 C CA . LEU A 1 72 ? -14.969 0.546 25.138 1.00 96.88 72 LEU A CA 1
ATOM 541 C C . LEU A 1 72 ? -16.133 1.356 25.713 1.00 96.88 72 LEU A C 1
ATOM 543 O O . LEU A 1 72 ? -16.307 1.355 26.925 1.00 96.88 72 LEU A O 1
ATOM 547 N N . ASP A 1 73 ? -16.954 1.984 24.872 1.00 95.56 73 ASP A N 1
ATOM 548 C CA . ASP A 1 73 ? -18.140 2.725 25.317 1.00 95.56 73 ASP A CA 1
ATOM 549 C C . ASP A 1 73 ? -19.144 1.806 26.038 1.00 95.56 73 ASP A C 1
ATOM 551 O O . ASP A 1 73 ? -19.564 2.075 27.165 1.00 95.56 73 ASP A O 1
ATOM 555 N N . SER A 1 74 ? -19.426 0.635 25.456 1.00 95.38 74 SER A N 1
ATOM 556 C CA . SER A 1 74 ? -20.279 -0.379 26.085 1.00 95.38 74 SER A CA 1
ATOM 557 C C . SER A 1 74 ? -19.701 -0.906 27.403 1.00 95.38 74 SER A C 1
ATOM 559 O O . SER A 1 74 ? -20.448 -1.153 28.356 1.00 95.38 74 SER A O 1
ATOM 561 N N . LEU A 1 75 ? -18.383 -1.108 27.470 1.00 95.38 75 LEU A N 1
ATOM 562 C CA . LEU A 1 75 ? -17.709 -1.545 28.690 1.00 95.38 75 LEU A CA 1
ATOM 563 C C . LEU A 1 75 ? -17.811 -0.474 29.778 1.00 95.38 75 LEU A C 1
ATOM 565 O O . LEU A 1 75 ? -18.159 -0.792 30.913 1.00 95.38 75 LEU A O 1
ATOM 569 N N . VAL A 1 76 ? -17.565 0.789 29.431 1.00 96.06 76 VAL A N 1
ATOM 570 C CA . VAL A 1 76 ? -17.670 1.922 30.356 1.00 96.06 76 VAL A CA 1
ATOM 571 C C . VAL A 1 76 ? -19.098 2.056 30.887 1.00 96.06 76 VAL A C 1
ATOM 573 O O . VAL A 1 76 ? -19.276 2.177 32.100 1.00 96.06 76 VAL A O 1
ATOM 576 N N . ALA A 1 77 ? -20.115 1.945 30.029 1.00 95.81 77 ALA A N 1
ATOM 577 C CA . ALA A 1 77 ? -21.514 1.942 30.457 1.00 95.81 77 ALA A CA 1
ATOM 578 C C . ALA A 1 77 ? -21.816 0.784 31.431 1.00 95.81 77 ALA A C 1
ATOM 580 O O . ALA A 1 77 ? -22.417 0.988 32.488 1.00 95.81 77 ALA A O 1
ATOM 581 N N . SER A 1 78 ? -21.318 -0.420 31.131 1.00 94.12 78 SER A N 1
ATOM 582 C CA . SER A 1 78 ? -21.478 -1.600 31.997 1.00 94.12 78 SER A CA 1
ATOM 583 C C . SER A 1 78 ? -20.785 -1.422 33.353 1.00 94.12 78 SER A C 1
ATOM 585 O O . SER A 1 78 ? -21.331 -1.786 34.398 1.00 94.12 78 SER A O 1
ATOM 587 N N . MET A 1 79 ? -19.591 -0.826 33.363 1.00 94.62 79 MET A N 1
ATOM 588 C CA . MET A 1 79 ? -18.852 -0.517 34.588 1.00 94.62 79 MET A CA 1
ATOM 589 C C . MET A 1 79 ? -19.567 0.540 35.433 1.00 94.62 79 MET A C 1
ATOM 591 O O . MET A 1 79 ? -19.616 0.398 36.654 1.00 94.62 79 MET A O 1
ATOM 595 N N . GLN A 1 80 ? -20.166 1.562 34.817 1.00 93.81 80 GLN A N 1
ATOM 596 C CA . GLN A 1 80 ? -20.970 2.560 35.534 1.00 93.81 80 GLN A CA 1
ATOM 597 C C . GLN A 1 80 ? -22.211 1.930 36.173 1.00 93.81 80 GLN A C 1
ATOM 599 O O . GLN A 1 80 ? -22.499 2.190 37.343 1.00 93.81 80 GLN A O 1
ATOM 604 N N . GLN A 1 81 ? -22.905 1.048 35.449 1.00 93.69 81 GLN A N 1
ATOM 605 C CA . GLN A 1 81 ? -24.050 0.319 35.992 1.00 93.69 81 GLN A CA 1
ATOM 606 C C . GLN A 1 81 ? -23.643 -0.601 37.149 1.00 93.69 81 GLN A C 1
ATOM 608 O O . GLN A 1 81 ? -24.310 -0.630 38.184 1.00 93.69 81 GLN A O 1
ATOM 613 N N . THR A 1 82 ? -22.511 -1.294 37.009 1.00 92.88 82 THR A N 1
ATOM 614 C CA . THR A 1 82 ? -21.947 -2.142 38.069 1.00 92.88 82 THR A CA 1
ATOM 615 C C . THR A 1 82 ? -21.570 -1.313 39.297 1.00 92.88 82 THR A C 1
ATOM 617 O O . THR A 1 82 ? -21.905 -1.692 40.415 1.00 92.88 82 THR A O 1
ATOM 620 N N . SER A 1 83 ? -20.932 -0.156 39.100 1.00 93.94 83 SER A N 1
ATOM 621 C CA . SER A 1 83 ? -20.586 0.777 40.177 1.00 93.94 83 SER A CA 1
ATOM 622 C C . SER A 1 83 ? -21.835 1.248 40.926 1.00 93.94 83 SER A C 1
ATOM 624 O O . SER A 1 83 ? -21.907 1.108 42.144 1.00 93.94 83 SER A O 1
ATOM 626 N N . SER A 1 84 ? -22.871 1.689 40.201 1.00 92.56 84 SER A N 1
ATOM 627 C CA . SER A 1 84 ? -24.148 2.097 40.801 1.00 92.56 84 SER A CA 1
ATOM 628 C C . SER A 1 84 ? -24.798 0.969 41.607 1.00 92.56 84 SER A C 1
ATOM 630 O O . SER A 1 84 ? -25.260 1.195 42.727 1.00 92.56 84 SER A O 1
ATOM 632 N N . PHE A 1 85 ? -24.798 -0.256 41.073 1.00 93.38 85 PHE A N 1
ATOM 633 C CA . PHE A 1 85 ? -25.318 -1.424 41.778 1.00 93.38 85 PHE A CA 1
ATOM 634 C C . PHE A 1 85 ? -24.541 -1.707 43.072 1.00 93.38 85 PHE A C 1
ATOM 636 O O . PHE A 1 85 ? -25.151 -1.890 44.125 1.00 93.38 85 PHE A O 1
ATOM 643 N N . LEU A 1 86 ? -23.205 -1.686 43.025 1.00 92.44 86 LEU A N 1
ATOM 644 C CA . LEU A 1 86 ? -22.361 -1.889 44.205 1.00 92.44 86 LEU A CA 1
ATOM 645 C C . LEU A 1 86 ? -22.574 -0.794 45.259 1.00 92.44 86 LEU A C 1
ATOM 647 O O . LEU A 1 86 ? -22.700 -1.115 46.440 1.00 92.44 86 LEU A O 1
ATOM 651 N N . THR A 1 87 ? -22.691 0.475 44.854 1.00 91.81 87 THR A N 1
ATOM 652 C CA . THR A 1 87 ? -23.014 1.580 45.771 1.00 91.81 87 THR A CA 1
ATOM 653 C C . THR A 1 87 ? -24.365 1.368 46.452 1.00 91.81 87 THR A C 1
ATOM 655 O O . THR A 1 87 ? -24.468 1.534 47.666 1.00 91.81 87 THR A O 1
ATOM 658 N N . GLN A 1 88 ? -25.393 0.948 45.706 1.00 92.12 88 GLN A N 1
ATOM 659 C CA . GLN A 1 88 ? -26.714 0.656 46.273 1.00 92.12 88 GLN A CA 1
ATOM 660 C C . GLN A 1 88 ? -26.675 -0.510 47.270 1.00 92.12 88 GLN A C 1
ATOM 662 O O . GLN A 1 88 ? -27.315 -0.441 48.318 1.00 92.12 88 GLN A O 1
ATOM 667 N N . GLN A 1 89 ? -25.926 -1.574 46.971 1.00 92.25 89 GLN A N 1
ATOM 668 C CA . GLN A 1 89 ? -25.793 -2.720 47.874 1.00 92.25 89 GLN A CA 1
ATOM 669 C C . GLN A 1 89 ? -25.019 -2.357 49.148 1.00 92.25 89 GLN A C 1
ATOM 671 O O . GLN A 1 89 ? -25.430 -2.751 50.238 1.00 92.25 89 GLN A O 1
ATOM 676 N N . LEU A 1 90 ? -23.957 -1.555 49.035 1.00 91.69 90 LEU A N 1
ATOM 677 C CA . LEU A 1 90 ? -23.212 -1.062 50.194 1.00 91.69 90 LEU A CA 1
ATOM 678 C C . LEU A 1 90 ? -24.073 -0.148 51.079 1.00 91.69 90 LEU A C 1
ATOM 680 O O . LEU A 1 90 ? -24.070 -0.303 52.298 1.00 91.69 90 LEU A O 1
ATOM 684 N N . ALA A 1 91 ? -24.860 0.753 50.481 1.00 90.94 91 ALA A N 1
ATOM 685 C CA . ALA A 1 91 ? -25.772 1.626 51.221 1.00 90.94 91 ALA A CA 1
ATOM 686 C C . ALA A 1 91 ? -26.799 0.822 52.041 1.00 90.94 91 ALA A C 1
ATOM 688 O O . ALA A 1 91 ? -27.028 1.123 53.215 1.00 90.94 91 ALA A O 1
ATOM 689 N N . LYS A 1 92 ? -27.360 -0.251 51.464 1.00 88.88 92 LYS A N 1
ATOM 690 C CA . LYS A 1 92 ? -28.277 -1.163 52.170 1.00 88.88 92 LYS A CA 1
ATOM 691 C C . LYS A 1 92 ? -27.610 -1.872 53.353 1.00 88.88 92 LYS A C 1
ATOM 693 O O . LYS A 1 92 ? -28.224 -1.961 54.411 1.00 88.88 92 LYS A O 1
ATOM 698 N N . LEU A 1 93 ? -26.362 -2.321 53.195 1.00 87.19 93 LEU A N 1
ATOM 699 C CA . LEU A 1 93 ? -25.587 -2.940 54.279 1.00 87.19 93 LEU A CA 1
ATOM 700 C C . LEU A 1 93 ? -25.217 -1.947 55.388 1.00 87.19 93 LEU A C 1
ATOM 702 O O . LEU A 1 93 ? -25.114 -2.354 56.532 1.00 87.19 93 LEU A O 1
ATOM 706 N N . SER A 1 94 ? -25.028 -0.662 55.071 1.00 79.56 94 SER A N 1
ATOM 707 C CA . SER A 1 94 ? -24.747 0.377 56.079 1.00 79.56 94 SER A CA 1
ATOM 708 C C . SER A 1 94 ? -25.981 0.866 56.848 1.00 79.56 94 SER A C 1
ATOM 710 O O . SER A 1 94 ? -25.840 1.502 57.886 1.00 79.56 94 SER A O 1
ATOM 712 N N . THR A 1 95 ? -27.180 0.609 56.316 1.00 63.97 95 THR A N 1
ATOM 713 C CA . THR A 1 95 ? -28.460 1.052 56.902 1.00 63.97 95 THR A CA 1
ATOM 714 C C . THR A 1 95 ? -29.132 -0.052 57.734 1.00 63.97 95 THR A C 1
ATOM 716 O O . THR A 1 95 ? -30.156 0.200 58.364 1.00 63.97 95 THR A O 1
ATOM 719 N N . THR A 1 96 ? -28.571 -1.265 57.736 1.00 52.81 96 THR A N 1
ATOM 720 C CA . THR A 1 96 ? -29.002 -2.398 58.575 1.00 52.81 96 THR A CA 1
ATOM 721 C C . THR A 1 96 ? -28.010 -2.578 59.713 1.00 52.81 96 THR A C 1
ATOM 723 O O . THR A 1 96 ? -28.462 -2.843 60.847 1.00 52.81 96 THR A O 1
#

Radius of gyration: 38.4 Å; Cα contacts (8 Å, |Δi|>4): 32; chains: 1; bounding box: 70×19×104 Å

Sequence (96 aa):
MATFFSSDTTATKGVAVRMSTVLDSMLATNGLLASRTDGINRSIKDVGKQREAL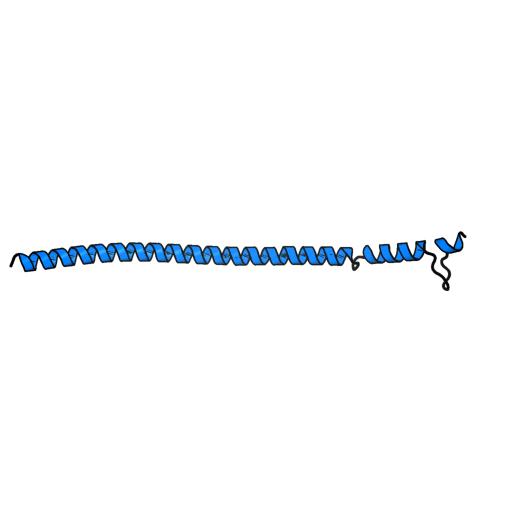GLRLTAIEKRYRAQFTALDSLVASMQQTSSFLTQQLAKLSTT

pLDDT: mean 87.8, std 12.38, range [52.81, 98.0]

Mean predicted aligned error: 11.3 Å

Secondary structure (DSSP, 8-state):
-HHHHH-EETTEE-HHHHHHHHHHHHHSTTSHHHHHHHHHHHHHHHHHHHHHHHHHHHHHHHHHHHHHHHHHHHHHHHHHHHHHHHHHHHHHHH--

Solvent-accessible surface area (backbone atoms only — not comparable to full-atom values): 5246 Å² total; per-residue (Å²): 116,69,59,58,43,68,29,89,45,100,88,53,74,7,59,52,55,54,52,49,52,51,52,50,48,36,70,30,86,85,9,63,55,40,50,50,52,52,51,49,53,50,51,53,52,51,51,49,52,51,50,52,55,48,50,56,50,49,54,52,50,50,54,50,50,54,52,50,51,54,51,48,52,53,48,51,52,52,50,51,52,50,49,53,51,52,52,54,53,50,52,54,64,74,74,107